Protein AF-A0A162FUI7-F1 (afdb_monomer)

Solvent-accessible surface area (backbone atoms only — not comparable to full-atom values): 8844 Å² total; per-residue (Å²): 114,44,64,43,72,46,69,67,49,49,51,52,50,43,68,51,42,67,85,52,90,43,84,88,49,84,69,47,72,43,38,44,53,53,29,64,60,34,98,73,63,42,94,71,84,85,83,84,60,101,55,94,54,42,67,59,50,52,50,55,53,52,48,45,40,60,72,29,43,50,55,48,47,60,67,46,72,42,70,68,42,45,44,54,54,36,71,48,92,38,79,48,47,48,52,67,59,24,48,57,50,34,42,41,44,36,32,75,74,66,30,62,69,54,22,50,55,52,49,54,53,56,51,58,78,51,61,95,59,90,48,78,68,54,54,53,57,49,52,52,48,53,38,44,51,53,48,54,58,68,72,52,134

Secondary structure (DSSP, 8-state):
-EEE--HHHHHHHHHH-TT-GGGSSPPPSEEE-GGGSSSS---------SSTTHHHHHHHHHHHIIIIIHHHHHHT-SHHHHHHHHHS--TTTTHHHHHHHHHHHHHHHH-HHHHHHHHHHHHHHTTT--SHHHHHHHHHHHHHHHHHHHT--

Sequence (153 aa):
MIGVVCDEIQRIYYEVEPDLPGRKYPTPTITTPIGYAAENPRFMKWIFTNDDTVEERAAEMTQAVVDIGIPYMRKHASLDAVRTTLSGINMIPHARVARERLAVTILVQDGRDAARAHIEAELAKIAGKDDPSTRVDRDFANKFLAYIDRIAP

Foldseek 3Di:
DAAAADPQLQVLLCQLVVPDPCPVPGDGLADDQLQCQDPNRDDDDQDDDPDPCNVVSVVVVVVSCVPRVVVSNVCCVDLVSSLVVLPDDGPPVPVLSSLLSNLSSCCVPVNLVRSLVSLVVVLVVCPPPDDPVNVVSVSSSVSSNVSSVVPDD

Organism: NCBI:txid1671680

Mean predicted aligned error: 4.93 Å

Nearest PDB structures (foldseek):
  5lyp-assembly1_A  TM=3.834E-01  e=3.721E+00  Saccharomyces cerevisiae
  6ait-assembly1_F  TM=4.166E-01  e=6.130E+00  Escherichia coli K-12
  7q4o-assembly1_A  TM=3.888E-01  e=5.548E+00  Homo sapiens
  5ln3-assembly1_O  TM=3.510E-01  e=7.485E+00  Homo sapiens
  4d18-assembly2_J  TM=3.708E-01  e=9.608E+00  Homo sapiens

pLDDT: mean 90.11, std 7.41, range [58.44, 98.0]

Radius of gyration: 18.43 Å; Cα contacts (8 Å, |Δi|>4): 143; chains: 1; bounding box: 46×31×55 Å

Structure (mmCIF, N/CA/C/O backbone):
data_AF-A0A162FUI7-F1
#
_entry.id   AF-A0A162FUI7-F1
#
loop_
_atom_site.group_PDB
_atom_site.i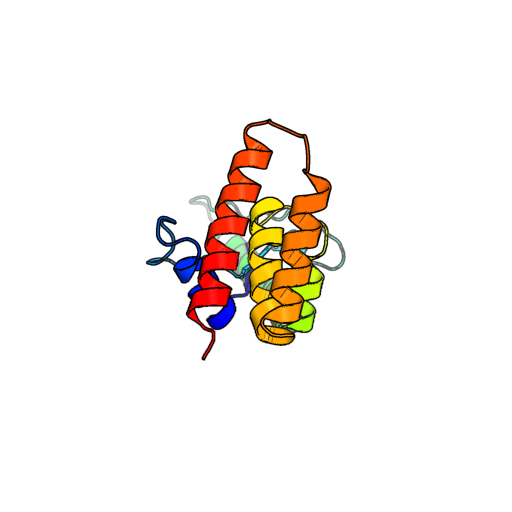d
_atom_site.type_symbol
_atom_site.label_atom_id
_atom_site.label_alt_id
_atom_site.label_comp_id
_atom_site.label_asym_id
_atom_site.label_entity_id
_atom_site.label_seq_id
_atom_site.pdbx_PDB_ins_code
_atom_site.Cartn_x
_atom_site.Cartn_y
_atom_site.Cartn_z
_atom_site.occupancy
_atom_site.B_iso_or_equiv
_atom_site.auth_seq_id
_atom_site.auth_comp_id
_atom_site.auth_asym_id
_atom_site.auth_atom_id
_atom_site.pdbx_PDB_model_num
ATOM 1 N N . MET A 1 1 ? -8.893 4.612 12.378 1.00 85.44 1 MET A N 1
ATOM 2 C CA . MET A 1 1 ? -8.267 4.008 11.178 1.00 85.44 1 MET A CA 1
ATOM 3 C C . MET A 1 1 ? -7.699 2.660 11.579 1.00 85.44 1 MET A C 1
ATOM 5 O O . MET A 1 1 ? -7.271 2.546 12.718 1.00 85.44 1 MET A O 1
ATOM 9 N N . ILE A 1 2 ? -7.687 1.676 10.684 1.00 89.38 2 ILE A N 1
ATOM 10 C CA . ILE A 1 2 ? -6.946 0.417 10.854 1.00 89.38 2 ILE A CA 1
ATOM 11 C C . ILE A 1 2 ? -5.906 0.352 9.748 1.00 89.38 2 ILE A C 1
ATOM 13 O O . ILE A 1 2 ? -6.225 0.665 8.603 1.00 89.38 2 ILE A O 1
ATOM 17 N N . GLY A 1 3 ? -4.686 -0.049 10.085 1.00 90.00 3 GLY A N 1
ATOM 18 C CA . GLY A 1 3 ? -3.599 -0.201 9.129 1.00 90.00 3 GLY A CA 1
ATOM 19 C C . GLY A 1 3 ? -2.961 -1.577 9.217 1.00 90.00 3 GLY A C 1
ATOM 20 O O . GLY A 1 3 ? -2.893 -2.155 10.298 1.00 90.00 3 GLY A O 1
ATOM 21 N N . VAL A 1 4 ? -2.473 -2.073 8.083 1.00 91.31 4 VAL A N 1
ATOM 22 C CA . VAL A 1 4 ? -1.606 -3.253 8.021 1.00 91.31 4 VAL A CA 1
ATOM 23 C C . VAL A 1 4 ? -0.236 -2.804 7.546 1.00 91.31 4 VAL A C 1
ATOM 25 O O . VAL A 1 4 ? -0.112 -2.127 6.522 1.00 91.31 4 VAL A O 1
ATOM 28 N N . VAL A 1 5 ? 0.781 -3.145 8.332 1.00 91.62 5 VAL A N 1
ATOM 29 C CA . VAL A 1 5 ? 2.187 -2.860 8.051 1.00 91.62 5 VAL A CA 1
ATOM 30 C C . VAL A 1 5 ? 2.805 -4.120 7.465 1.00 91.62 5 VAL A C 1
ATOM 32 O O . VAL A 1 5 ? 2.677 -5.198 8.039 1.00 91.62 5 VAL A O 1
ATOM 35 N N . CYS A 1 6 ? 3.460 -3.982 6.318 1.00 92.69 6 CYS A N 1
ATOM 36 C CA . CYS A 1 6 ? 4.368 -4.995 5.806 1.00 92.69 6 CYS A CA 1
ATOM 37 C C . CYS A 1 6 ? 5.776 -4.401 5.834 1.00 92.69 6 CYS A C 1
ATOM 39 O O . CYS A 1 6 ? 6.087 -3.519 5.029 1.00 92.69 6 CYS A O 1
ATOM 41 N N . ASP A 1 7 ? 6.584 -4.853 6.795 1.00 91.31 7 ASP A N 1
ATOM 42 C CA . ASP A 1 7 ? 7.876 -4.247 7.135 1.00 91.31 7 ASP A CA 1
ATOM 43 C C . ASP A 1 7 ? 8.833 -4.204 5.943 1.00 91.31 7 ASP A C 1
ATOM 45 O O . ASP A 1 7 ? 9.518 -3.206 5.725 1.00 91.31 7 ASP A O 1
ATOM 49 N N . GLU A 1 8 ? 8.845 -5.255 5.123 1.00 92.50 8 GLU A N 1
ATOM 50 C CA . GLU A 1 8 ? 9.708 -5.330 3.948 1.00 92.50 8 GLU A CA 1
ATOM 51 C C . GLU A 1 8 ? 9.309 -4.317 2.868 1.00 92.50 8 GLU A C 1
ATOM 53 O O . GLU A 1 8 ? 10.157 -3.551 2.404 1.00 92.50 8 GLU A O 1
ATOM 58 N N . ILE A 1 9 ? 8.015 -4.243 2.531 1.00 93.81 9 ILE A N 1
ATOM 59 C CA . ILE A 1 9 ? 7.493 -3.237 1.593 1.00 93.81 9 ILE A CA 1
ATOM 60 C C . ILE A 1 9 ? 7.796 -1.835 2.117 1.00 93.81 9 ILE A C 1
ATOM 62 O O . ILE A 1 9 ? 8.226 -0.961 1.368 1.00 93.81 9 ILE A O 1
ATOM 66 N N . GLN A 1 10 ? 7.588 -1.608 3.411 1.00 91.38 10 GLN A N 1
ATOM 67 C CA . GLN A 1 10 ? 7.826 -0.311 4.023 1.00 91.38 10 GLN A CA 1
ATOM 68 C C . GLN A 1 10 ? 9.302 0.090 3.987 1.00 91.38 10 GLN A C 1
ATOM 70 O O . GLN A 1 10 ? 9.613 1.231 3.637 1.00 91.38 10 GLN A O 1
ATOM 75 N N . ARG A 1 11 ? 10.205 -0.831 4.331 1.00 92.31 11 ARG A N 1
ATOM 76 C CA . ARG A 1 11 ? 11.649 -0.606 4.282 1.00 92.31 11 ARG A CA 1
ATOM 77 C C . ARG A 1 11 ? 12.075 -0.202 2.874 1.00 92.31 11 ARG A C 1
ATOM 79 O O . ARG A 1 11 ? 12.686 0.850 2.714 1.00 92.31 11 ARG A O 1
ATOM 86 N N . ILE A 1 12 ? 11.702 -0.991 1.865 1.00 95.19 12 ILE A N 1
ATOM 87 C CA . ILE A 1 12 ? 12.063 -0.724 0.466 1.00 95.19 12 ILE A CA 1
ATOM 88 C C . ILE A 1 12 ? 11.464 0.605 -0.001 1.00 95.19 12 ILE A C 1
ATOM 90 O O . ILE A 1 12 ? 12.167 1.423 -0.585 1.00 95.19 12 ILE A O 1
ATOM 94 N N . TYR A 1 13 ? 10.194 0.869 0.309 1.00 94.44 13 TYR A N 1
ATOM 95 C CA . TYR A 1 13 ? 9.539 2.124 -0.055 1.00 94.44 13 TYR A CA 1
ATOM 96 C C . TYR A 1 13 ? 10.285 3.349 0.498 1.00 94.44 13 TYR A C 1
ATOM 98 O O . TYR A 1 13 ? 10.498 4.315 -0.228 1.00 94.44 13 TYR A O 1
ATOM 106 N N . TYR A 1 14 ? 10.767 3.301 1.744 1.00 92.88 14 TYR A N 1
ATOM 107 C CA . TYR A 1 14 ? 11.584 4.383 2.302 1.00 92.88 14 TYR A CA 1
ATOM 108 C C . TYR A 1 14 ? 13.035 4.399 1.816 1.00 92.88 14 TYR A C 1
ATOM 110 O O . TYR A 1 14 ? 13.697 5.426 1.960 1.00 92.88 14 TYR A O 1
ATOM 118 N N . GLU A 1 15 ? 13.570 3.300 1.288 1.00 93.94 15 GLU A N 1
ATOM 119 C CA . GLU A 1 15 ? 14.860 3.305 0.588 1.00 93.94 15 GLU A CA 1
ATOM 120 C C . GLU A 1 15 ? 14.748 3.985 -0.782 1.00 93.94 15 GLU A C 1
ATOM 122 O O . GLU A 1 15 ? 15.681 4.676 -1.185 1.00 93.94 15 GLU A O 1
ATOM 127 N N . VAL A 1 16 ? 13.607 3.826 -1.457 1.00 95.38 16 VAL A N 1
ATOM 128 C CA . VAL A 1 16 ? 13.281 4.481 -2.733 1.00 95.38 16 VAL A CA 1
ATOM 129 C C . VAL A 1 16 ? 12.953 5.963 -2.526 1.00 95.38 16 VAL A C 1
ATOM 131 O O . VAL A 1 16 ? 13.413 6.804 -3.291 1.00 95.38 16 VAL A O 1
ATOM 134 N N . GLU A 1 17 ? 12.212 6.292 -1.465 1.00 92.62 17 GLU A N 1
ATOM 135 C CA . GLU A 1 17 ? 11.805 7.657 -1.111 1.00 92.62 17 GLU A CA 1
ATOM 136 C C . GLU A 1 17 ? 12.425 8.103 0.231 1.00 92.62 17 GLU A C 1
ATOM 138 O O . GLU A 1 17 ? 11.743 8.159 1.266 1.00 92.62 17 GLU A O 1
ATOM 143 N N . PRO A 1 18 ? 13.738 8.409 0.254 1.00 89.50 18 PRO A N 1
ATOM 144 C CA . PRO A 1 18 ? 14.468 8.701 1.487 1.00 89.50 18 PRO A CA 1
ATOM 145 C C . PRO A 1 18 ? 14.025 9.988 2.188 1.00 89.50 18 PRO A C 1
ATOM 147 O O . PRO A 1 18 ? 14.187 10.091 3.406 1.00 89.50 18 PRO A O 1
ATOM 150 N N . ASP A 1 19 ? 13.447 10.932 1.445 1.00 88.69 19 ASP A N 1
ATOM 151 C CA . ASP A 1 19 ? 13.056 12.256 1.941 1.00 88.69 19 ASP A CA 1
ATOM 152 C C . ASP A 1 19 ? 11.682 12.264 2.636 1.00 88.69 19 ASP A C 1
ATOM 154 O O . ASP A 1 19 ? 11.268 13.280 3.201 1.00 88.69 19 ASP A O 1
ATOM 158 N N . LEU A 1 20 ? 10.949 11.143 2.627 1.00 84.69 20 LEU A N 1
ATOM 159 C CA . LEU A 1 20 ? 9.642 11.074 3.278 1.00 84.69 20 LEU A CA 1
ATOM 160 C C . LEU A 1 20 ? 9.772 11.136 4.814 1.00 84.69 20 LEU A C 1
ATOM 162 O O . LEU A 1 20 ? 10.517 10.354 5.413 1.00 84.69 20 LEU A O 1
ATOM 166 N N . PRO A 1 21 ? 8.961 11.967 5.505 1.00 73.25 21 PRO A N 1
ATOM 167 C CA . PRO A 1 21 ? 9.064 12.187 6.955 1.00 73.25 21 PRO A CA 1
ATOM 168 C C . PRO A 1 21 ? 8.665 10.975 7.825 1.00 73.25 21 PRO A C 1
ATOM 170 O O . PRO A 1 21 ? 8.700 11.045 9.053 1.00 73.25 21 PRO A O 1
ATOM 173 N N . GLY A 1 22 ? 8.293 9.846 7.216 1.00 68.19 22 GLY A N 1
ATOM 174 C CA . GLY A 1 22 ? 7.737 8.672 7.889 1.00 68.19 22 GLY A CA 1
ATOM 175 C C . GLY A 1 22 ? 8.740 7.583 8.295 1.00 68.19 22 GLY A C 1
ATOM 176 O O . GLY A 1 22 ? 8.320 6.551 8.810 1.00 68.19 22 GLY A O 1
ATOM 177 N N . ARG A 1 23 ? 10.057 7.773 8.124 1.00 68.50 23 ARG A N 1
ATOM 178 C CA . ARG A 1 23 ? 11.054 6.768 8.564 1.00 68.50 23 ARG A CA 1
ATOM 179 C C . ARG A 1 23 ? 11.055 6.521 10.078 1.00 68.50 23 ARG A C 1
ATOM 181 O O . ARG A 1 23 ? 11.397 5.431 10.516 1.00 68.50 23 ARG A O 1
ATOM 188 N N . LYS A 1 24 ? 10.673 7.525 10.877 1.00 69.88 24 LYS A N 1
ATOM 189 C CA . LYS A 1 24 ? 10.579 7.412 12.347 1.00 69.88 24 LYS A CA 1
ATOM 190 C C . LYS A 1 24 ? 9.226 6.883 12.831 1.00 69.88 24 LYS A C 1
ATOM 192 O O . LYS A 1 24 ? 9.137 6.412 13.958 1.00 69.88 24 LYS A O 1
ATOM 197 N N . TYR A 1 25 ? 8.193 6.969 11.993 1.00 71.56 25 TYR A N 1
ATOM 198 C CA . TYR A 1 25 ? 6.826 6.576 12.326 1.00 71.56 25 TYR A CA 1
ATOM 199 C C . TYR A 1 25 ? 6.258 5.746 11.177 1.00 71.56 25 TYR A C 1
ATOM 201 O O . TYR A 1 25 ? 5.864 6.325 10.157 1.00 71.56 25 TYR A O 1
ATOM 209 N N . PRO A 1 26 ? 6.233 4.408 11.300 1.00 69.56 26 PRO A N 1
ATOM 210 C CA . PRO A 1 26 ? 5.821 3.556 10.203 1.00 69.56 26 PRO A CA 1
ATOM 211 C C . PRO A 1 26 ? 4.406 3.919 9.744 1.00 69.56 26 PRO A C 1
ATOM 213 O O . PRO A 1 26 ? 3.435 3.842 10.494 1.00 69.56 26 PRO A O 1
ATOM 216 N N . THR A 1 27 ? 4.289 4.326 8.481 1.00 80.50 27 THR A N 1
ATOM 217 C CA . THR A 1 27 ? 2.998 4.503 7.819 1.00 80.50 27 THR A CA 1
ATOM 218 C C . THR A 1 27 ? 2.507 3.135 7.337 1.00 80.50 27 THR A C 1
ATOM 220 O O . THR A 1 27 ? 3.237 2.472 6.600 1.00 80.50 27 THR A O 1
ATOM 223 N N . PRO A 1 28 ? 1.299 2.681 7.715 1.00 88.75 28 PRO A N 1
ATOM 224 C CA . PRO A 1 28 ? 0.808 1.366 7.303 1.00 88.75 28 PRO A CA 1
ATOM 225 C C . PRO A 1 28 ? 0.794 1.220 5.785 1.00 88.75 28 PRO A C 1
ATOM 227 O O . PRO A 1 28 ? 0.384 2.165 5.110 1.00 88.75 28 PRO A O 1
ATOM 230 N N . THR A 1 29 ? 1.213 0.065 5.261 1.00 90.81 29 THR A N 1
ATOM 231 C CA . THR A 1 29 ? 1.258 -0.261 3.823 1.00 90.81 29 THR A CA 1
ATOM 232 C C . THR A 1 29 ? -0.113 -0.103 3.174 1.00 90.81 29 THR A C 1
ATOM 234 O O . THR A 1 29 ? -0.234 0.545 2.133 1.00 90.81 29 THR A O 1
ATOM 237 N N . ILE A 1 30 ? -1.152 -0.593 3.849 1.00 91.44 30 ILE A N 1
ATOM 238 C CA . ILE A 1 30 ? -2.559 -0.318 3.542 1.00 91.44 30 ILE A CA 1
ATOM 239 C C . ILE A 1 30 ? -3.252 0.199 4.800 1.00 91.44 30 ILE A C 1
ATOM 241 O O . ILE A 1 30 ? -2.879 -0.153 5.921 1.00 91.44 30 ILE A O 1
ATOM 245 N N . THR A 1 31 ? -4.267 1.039 4.634 1.00 90.00 31 THR A N 1
ATOM 246 C CA . THR A 1 31 ? -5.032 1.586 5.756 1.00 90.00 31 THR A CA 1
ATOM 247 C C . THR A 1 31 ? -6.464 1.853 5.329 1.00 90.00 31 THR A C 1
ATOM 249 O O . THR A 1 31 ? -6.724 2.089 4.163 1.00 90.00 31 THR A 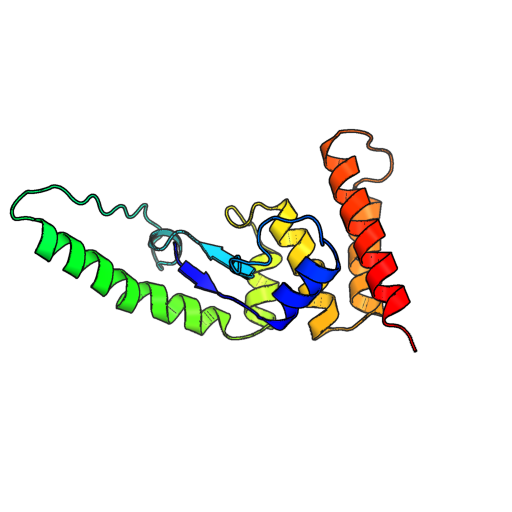O 1
ATOM 252 N N . THR A 1 32 ? -7.418 1.801 6.244 1.00 88.88 32 THR A N 1
ATOM 253 C CA . THR A 1 32 ? -8.810 2.131 5.930 1.00 88.88 32 THR A CA 1
ATOM 254 C C . THR A 1 32 ? -9.530 2.657 7.171 1.00 88.88 32 THR A C 1
ATOM 256 O O . THR A 1 32 ? -9.163 2.306 8.304 1.00 88.88 32 THR A O 1
ATOM 259 N N . PRO A 1 33 ? -10.540 3.532 7.030 1.00 90.12 33 PRO A N 1
ATOM 260 C CA . PRO A 1 33 ? -11.439 3.826 8.134 1.00 90.12 33 PRO A CA 1
ATOM 261 C C . PRO A 1 33 ? -12.150 2.545 8.580 1.00 90.12 33 PRO A C 1
ATOM 263 O O . PRO A 1 33 ? -12.671 1.796 7.764 1.00 90.12 33 PRO A O 1
ATOM 266 N N . ILE A 1 34 ? -12.213 2.306 9.890 1.00 90.00 34 ILE A N 1
ATOM 267 C CA . ILE A 1 34 ? -12.758 1.056 10.441 1.00 90.00 34 ILE A CA 1
ATOM 268 C C . ILE A 1 34 ? -14.194 0.775 10.015 1.00 90.00 34 ILE A C 1
ATOM 270 O O . ILE A 1 34 ? -14.514 -0.347 9.651 1.00 90.00 34 ILE A O 1
ATOM 274 N N . GLY A 1 35 ? -15.034 1.803 9.943 1.00 88.50 35 GLY A N 1
ATOM 275 C CA . GLY A 1 35 ? -16.400 1.634 9.465 1.00 88.50 35 GLY A CA 1
ATOM 276 C C . GLY A 1 35 ? -16.511 1.233 7.986 1.00 88.50 35 GLY A C 1
ATOM 277 O O . GLY A 1 35 ? -17.514 0.643 7.604 1.00 88.50 35 GLY A O 1
ATOM 278 N N . TYR A 1 36 ? -15.480 1.482 7.170 1.00 87.88 36 TYR A N 1
ATOM 279 C CA . TYR A 1 36 ? -15.406 1.052 5.766 1.00 87.88 36 TYR A CA 1
ATOM 280 C C . TYR A 1 36 ? -14.799 -0.350 5.601 1.00 87.88 36 TYR A C 1
ATOM 282 O O . TYR A 1 36 ? -14.839 -0.905 4.508 1.00 87.88 36 TYR A O 1
ATOM 290 N N . ALA A 1 37 ? -14.242 -0.927 6.670 1.00 88.81 37 ALA A N 1
ATOM 291 C CA . ALA A 1 37 ? -13.774 -2.311 6.695 1.00 88.81 37 ALA A CA 1
ATOM 292 C C . ALA A 1 37 ? -14.886 -3.321 7.037 1.00 88.81 37 ALA A C 1
ATOM 294 O O . ALA A 1 37 ? -14.666 -4.524 6.910 1.00 88.81 37 ALA A O 1
ATOM 295 N N . ALA A 1 38 ? -16.052 -2.848 7.487 1.00 86.06 38 ALA A N 1
ATOM 296 C CA . ALA A 1 38 ? -17.206 -3.684 7.805 1.00 86.06 38 ALA A CA 1
ATOM 297 C C . ALA A 1 38 ? -17.899 -4.219 6.538 1.00 86.06 38 ALA A C 1
ATOM 299 O O . ALA A 1 38 ? -17.821 -3.603 5.477 1.00 86.06 38 ALA A O 1
ATOM 300 N N . GLU A 1 39 ? -18.642 -5.325 6.667 1.00 82.19 39 GLU A N 1
ATOM 301 C CA . GLU A 1 39 ? -19.436 -5.901 5.565 1.00 82.19 39 GLU A CA 1
ATOM 302 C C . GLU A 1 39 ? -20.490 -4.933 5.015 1.00 82.19 39 GLU A C 1
ATOM 304 O O . GLU A 1 39 ? -20.746 -4.916 3.813 1.00 82.19 39 GLU A O 1
ATOM 309 N N . ASN A 1 40 ? -21.070 -4.105 5.889 1.00 83.31 40 ASN A N 1
ATOM 310 C CA . ASN A 1 40 ? -21.942 -2.996 5.521 1.00 83.31 40 ASN A CA 1
ATOM 311 C C . ASN A 1 40 ? -21.238 -1.668 5.859 1.00 83.31 40 ASN A C 1
ATOM 313 O O . ASN A 1 40 ? -21.294 -1.230 7.018 1.00 83.31 40 ASN A O 1
ATOM 317 N N . PRO A 1 41 ? -20.528 -1.056 4.891 1.00 82.38 41 PRO A N 1
ATOM 318 C CA . PRO A 1 41 ? -19.721 0.129 5.129 1.00 82.38 41 PRO A CA 1
ATOM 319 C C . PRO A 1 41 ? -20.550 1.290 5.674 1.00 82.38 41 PRO A C 1
ATOM 321 O O . PRO A 1 41 ? -21.528 1.723 5.066 1.00 82.38 41 PRO A O 1
ATOM 324 N N . ARG A 1 42 ? -20.125 1.848 6.806 1.00 81.75 42 ARG A N 1
ATOM 325 C CA . ARG A 1 42 ? -20.737 3.048 7.388 1.00 81.75 42 ARG A CA 1
ATOM 326 C C . ARG A 1 42 ? -19.686 3.959 7.985 1.00 81.75 42 ARG A C 1
ATOM 328 O O . ARG A 1 42 ? -18.645 3.508 8.453 1.00 81.75 42 ARG A O 1
ATOM 335 N N . PHE A 1 43 ? -19.957 5.257 8.018 1.00 81.19 43 PHE A N 1
ATOM 336 C CA . PHE A 1 43 ? -19.083 6.172 8.738 1.00 81.19 43 PHE A CA 1
ATOM 337 C C . PHE A 1 43 ? -19.232 5.942 10.248 1.00 81.19 43 PHE A C 1
ATOM 339 O O . PHE A 1 43 ? -20.312 6.124 10.804 1.00 81.19 43 PHE A O 1
ATOM 346 N N . MET A 1 44 ? -18.147 5.524 10.903 1.00 85.12 44 MET A N 1
ATOM 347 C CA . MET A 1 44 ? -18.084 5.351 12.355 1.00 85.12 44 MET A CA 1
ATOM 348 C C . MET A 1 44 ? -17.202 6.442 12.950 1.00 85.12 44 MET A C 1
ATOM 350 O O . MET A 1 44 ? -16.055 6.615 12.528 1.00 85.12 44 MET A O 1
ATOM 354 N N . LYS A 1 45 ? -17.739 7.171 13.930 1.00 85.62 45 LYS A N 1
ATOM 355 C CA . LYS A 1 45 ? -17.032 8.227 14.652 1.00 85.62 45 LYS A CA 1
ATOM 356 C C . LYS A 1 45 ? -17.287 8.061 16.143 1.00 85.62 45 LYS A C 1
ATOM 358 O O . LYS A 1 45 ? -18.437 8.038 16.564 1.00 85.62 45 LYS A O 1
ATOM 363 N N . TRP A 1 46 ? -16.209 8.015 16.912 1.00 89.00 46 TRP A N 1
ATOM 364 C CA . TRP A 1 46 ? -16.254 8.102 18.366 1.00 89.00 46 TRP A CA 1
ATOM 365 C C . TRP A 1 46 ? -15.801 9.500 18.760 1.00 89.00 46 TRP A C 1
ATOM 367 O O . TRP A 1 46 ? -14.729 9.949 18.349 1.00 89.00 46 TRP A O 1
ATOM 377 N N . ILE A 1 47 ? -16.659 10.215 19.479 1.00 88.50 47 ILE A N 1
ATOM 378 C CA . ILE A 1 47 ? -16.364 11.533 20.033 1.00 88.50 47 ILE A CA 1
ATOM 379 C C . ILE A 1 47 ? -16.344 11.346 21.540 1.00 88.50 47 ILE A C 1
ATOM 381 O O . ILE A 1 47 ? -17.323 10.861 22.097 1.00 88.50 47 ILE A O 1
ATOM 385 N N . PHE A 1 48 ? -15.228 11.705 22.164 1.00 88.50 48 PHE A N 1
ATOM 386 C CA . PHE A 1 48 ? -15.087 11.675 23.612 1.00 88.50 48 PHE A CA 1
ATOM 387 C C . PHE A 1 48 ? -15.378 13.073 24.163 1.00 88.50 48 PHE A C 1
ATOM 389 O O . PHE A 1 48 ? -14.785 14.058 23.716 1.00 88.50 48 PHE A O 1
ATOM 396 N N . THR A 1 49 ? -16.315 13.145 25.100 1.00 86.50 49 THR A N 1
ATOM 397 C CA . THR A 1 49 ? -16.724 14.333 25.860 1.00 86.50 49 THR A CA 1
ATOM 398 C C . THR A 1 49 ? -16.486 14.065 27.348 1.00 86.50 49 THR A C 1
ATOM 400 O O . THR A 1 49 ? -16.350 12.917 27.738 1.00 86.50 49 THR A O 1
ATOM 403 N N . ASN A 1 50 ? -16.392 15.094 28.196 1.00 83.12 50 ASN A N 1
ATOM 404 C CA . ASN A 1 50 ? -16.168 14.913 29.645 1.00 83.12 50 ASN A CA 1
ATOM 405 C C . ASN A 1 50 ? -17.476 14.620 30.411 1.00 83.12 50 ASN A C 1
ATOM 407 O O . ASN A 1 50 ? -17.683 15.153 31.499 1.00 83.12 50 ASN A O 1
ATOM 411 N N . ASP A 1 51 ? -18.385 13.856 29.811 1.00 86.06 51 ASP A N 1
ATOM 412 C CA . ASP A 1 51 ? -19.643 13.428 30.425 1.00 86.06 51 ASP A CA 1
ATOM 413 C C . ASP A 1 51 ? -19.593 11.934 30.779 1.00 86.06 51 ASP A C 1
ATOM 415 O O . ASP A 1 51 ? -18.605 11.250 30.513 1.00 86.06 51 ASP A O 1
ATOM 419 N N . ASP A 1 52 ? -20.674 11.422 31.363 1.00 74.44 52 ASP A N 1
ATOM 420 C CA . ASP A 1 52 ? -20.768 10.032 31.823 1.00 74.44 52 ASP A CA 1
ATOM 421 C C . ASP A 1 52 ? -20.860 8.998 30.672 1.00 74.44 52 ASP A C 1
ATOM 423 O O . ASP A 1 52 ? -21.128 7.825 30.917 1.00 74.44 52 ASP A O 1
ATOM 427 N N . THR A 1 53 ? -20.673 9.397 29.402 1.00 84.38 53 THR A N 1
ATOM 428 C CA . THR A 1 53 ? -20.749 8.487 28.238 1.00 84.38 53 THR A CA 1
ATOM 429 C C . THR A 1 53 ? -19.388 7.958 27.777 1.00 84.38 53 THR A C 1
ATOM 431 O O . THR A 1 53 ? -19.321 7.141 26.852 1.00 84.38 53 THR A O 1
ATOM 434 N N . VAL A 1 54 ? -18.285 8.392 28.397 1.00 88.88 54 VAL A N 1
ATOM 435 C CA . VAL A 1 54 ? -16.915 8.031 27.987 1.00 88.88 54 VAL A CA 1
ATOM 436 C C . VAL A 1 54 ? -16.700 6.520 27.972 1.00 88.88 54 VAL A C 1
ATOM 438 O O . VAL A 1 54 ? -16.169 5.986 26.994 1.00 88.88 54 VAL A O 1
ATOM 441 N N . GLU A 1 55 ? -17.122 5.826 29.024 1.00 89.94 55 GLU A N 1
ATOM 442 C CA . GLU A 1 55 ? -16.962 4.382 29.181 1.00 89.94 55 GLU A CA 1
ATOM 443 C C . GLU A 1 55 ? -17.737 3.615 28.105 1.00 89.94 55 GLU A C 1
ATOM 445 O O . GLU A 1 55 ? -17.200 2.689 27.492 1.00 89.94 55 GLU A O 1
ATOM 450 N N . GLU A 1 56 ? -18.969 4.038 27.810 1.00 90.38 56 GLU A N 1
ATOM 451 C CA . GLU A 1 56 ? -19.797 3.443 26.758 1.00 90.38 56 GLU A CA 1
ATOM 452 C C . GLU A 1 56 ? -19.155 3.634 25.378 1.00 90.38 56 GLU A C 1
ATOM 454 O O . GLU A 1 56 ? -19.032 2.682 24.603 1.00 90.38 56 GLU A O 1
ATOM 459 N N . ARG A 1 57 ? -18.650 4.839 25.080 1.00 91.75 57 ARG A N 1
ATOM 460 C CA . ARG A 1 57 ? -17.949 5.123 23.815 1.00 91.75 57 ARG A CA 1
ATOM 461 C C . ARG A 1 57 ? -16.651 4.340 23.675 1.00 91.75 57 ARG A C 1
ATOM 463 O O . ARG A 1 57 ? -16.334 3.871 22.578 1.00 91.75 57 ARG A O 1
ATOM 470 N N . ALA A 1 58 ? -15.908 4.173 24.765 1.00 91.94 58 ALA A N 1
ATOM 471 C CA . ALA A 1 58 ? -14.702 3.356 24.784 1.00 91.94 58 ALA A CA 1
ATOM 472 C C . ALA A 1 58 ? -15.023 1.871 24.541 1.00 91.94 58 ALA A C 1
ATOM 474 O O . ALA A 1 58 ? -14.321 1.210 23.767 1.00 91.94 58 ALA A O 1
ATOM 475 N N . ALA A 1 59 ? -16.101 1.360 25.142 1.00 93.56 59 ALA A N 1
ATOM 476 C CA . ALA A 1 59 ? -16.574 -0.002 24.926 1.00 93.56 59 ALA A CA 1
ATOM 477 C C . ALA A 1 59 ? -17.011 -0.228 23.467 1.00 93.56 59 ALA A C 1
ATOM 479 O O . ALA A 1 59 ? -16.534 -1.168 22.833 1.00 93.56 59 ALA A O 1
ATOM 480 N N . GLU A 1 60 ? -17.817 0.672 22.889 1.00 92.69 60 GLU A N 1
ATOM 481 C CA . GLU A 1 60 ? -18.222 0.621 21.474 1.00 92.69 60 GLU A CA 1
ATOM 482 C C . GLU A 1 60 ? -17.015 0.604 20.523 1.00 92.69 60 GLU A C 1
ATOM 484 O O . GLU A 1 60 ? -16.979 -0.158 19.553 1.00 92.69 60 GLU A O 1
ATOM 489 N N . MET A 1 61 ? -16.017 1.454 20.785 1.00 93.44 61 MET A N 1
ATOM 490 C CA . MET A 1 61 ? -14.801 1.523 19.975 1.00 93.44 61 MET A CA 1
ATOM 491 C C . MET A 1 61 ? -13.993 0.229 20.067 1.00 93.44 61 MET A C 1
ATOM 493 O O . MET A 1 61 ? -13.553 -0.297 19.044 1.00 93.44 61 MET A O 1
ATOM 497 N N . THR A 1 62 ? -13.816 -0.295 21.279 1.00 94.69 62 THR A N 1
ATOM 498 C CA . THR A 1 62 ? -13.082 -1.542 21.520 1.00 94.69 62 THR A CA 1
ATOM 499 C C . THR A 1 62 ? -13.766 -2.708 20.818 1.00 94.69 62 THR A C 1
ATOM 501 O O . THR A 1 62 ? -13.111 -3.473 20.111 1.00 94.69 62 THR A O 1
ATOM 504 N N . GLN A 1 63 ? -15.090 -2.795 20.932 1.00 94.88 63 GLN A N 1
ATOM 505 C CA . GLN A 1 63 ? -15.872 -3.835 20.281 1.00 94.88 63 GLN A CA 1
ATOM 506 C C . GLN A 1 63 ? -15.749 -3.756 18.753 1.00 94.88 63 GLN A C 1
ATOM 508 O O . GLN A 1 63 ? -15.502 -4.767 18.106 1.00 94.88 63 GLN A O 1
ATOM 513 N N . ALA A 1 64 ? -15.782 -2.555 18.164 1.00 94.44 64 ALA A N 1
ATOM 514 C CA . ALA A 1 64 ? -15.552 -2.393 16.728 1.00 94.44 64 ALA A CA 1
ATOM 515 C C . ALA A 1 64 ? -14.148 -2.850 16.294 1.00 94.44 64 ALA A C 1
ATOM 517 O O . ALA A 1 64 ? -13.988 -3.435 15.221 1.00 94.44 64 ALA A O 1
ATOM 518 N N . VAL A 1 65 ? -13.116 -2.612 17.111 1.00 94.50 65 VAL A N 1
ATOM 519 C CA . VAL A 1 65 ? -11.764 -3.127 16.840 1.00 94.50 65 VAL A CA 1
ATOM 520 C C . VAL A 1 65 ? -11.750 -4.655 16.840 1.00 94.50 65 VAL A C 1
ATOM 522 O O . VAL A 1 65 ? -11.140 -5.243 15.947 1.00 94.50 65 VAL A O 1
ATOM 525 N N . VAL A 1 66 ? -12.433 -5.295 17.789 1.00 96.12 66 VAL A N 1
ATOM 526 C CA . VAL A 1 66 ? -12.530 -6.760 17.864 1.00 96.12 66 VAL A CA 1
ATOM 527 C C . VAL A 1 66 ? -13.303 -7.328 16.672 1.00 96.12 66 VAL A C 1
ATOM 529 O O . VAL A 1 66 ? -12.805 -8.233 16.005 1.00 96.12 66 VAL A O 1
ATOM 532 N N . ASP A 1 67 ? -14.466 -6.758 16.365 1.00 94.81 67 ASP A N 1
ATOM 533 C CA . ASP A 1 67 ? -15.407 -7.310 15.385 1.00 94.81 67 ASP A CA 1
ATOM 534 C C . ASP A 1 67 ? -15.036 -6.993 13.938 1.00 94.81 67 ASP A C 1
ATOM 536 O O . ASP A 1 67 ? -15.367 -7.749 13.030 1.00 94.81 67 ASP A O 1
ATOM 540 N N . ILE A 1 68 ? -14.363 -5.866 13.701 1.00 95.12 68 ILE A N 1
ATOM 541 C CA . ILE A 1 68 ? -14.049 -5.385 12.349 1.00 95.12 68 ILE A CA 1
ATOM 542 C C . ILE A 1 68 ? -12.540 -5.281 12.161 1.00 95.12 68 ILE A C 1
ATOM 544 O O . ILE A 1 68 ? -11.993 -5.758 11.165 1.00 95.12 68 ILE A O 1
ATOM 548 N N . GLY A 1 69 ? -11.844 -4.673 13.124 1.00 93.75 69 GLY A N 1
ATOM 549 C CA . GLY A 1 69 ? -10.415 -4.402 13.008 1.00 93.75 69 GLY A CA 1
ATOM 550 C C . GLY A 1 69 ? -9.552 -5.647 12.911 1.00 93.75 69 GLY A C 1
ATOM 551 O O . GLY A 1 69 ? -8.765 -5.779 11.971 1.00 93.75 69 GLY A O 1
ATOM 552 N N . ILE A 1 70 ? -9.716 -6.580 13.843 1.00 94.44 70 ILE A N 1
ATOM 553 C CA . ILE A 1 70 ? -8.948 -7.825 13.857 1.00 94.44 70 ILE A CA 1
ATOM 554 C C . ILE A 1 70 ? -9.238 -8.678 12.609 1.00 94.44 70 ILE A C 1
ATOM 556 O O . ILE A 1 70 ? -8.272 -9.089 11.956 1.00 94.44 70 ILE A O 1
ATOM 560 N N . PRO A 1 71 ? -10.503 -8.916 12.203 1.00 94.50 71 PRO A N 1
ATOM 561 C CA . PRO A 1 71 ? -10.799 -9.612 10.951 1.00 94.50 71 PRO A CA 1
ATOM 562 C C . PRO A 1 71 ? -10.204 -8.931 9.719 1.00 94.50 71 PRO A C 1
ATOM 564 O O . PRO A 1 71 ? -9.628 -9.614 8.872 1.00 94.50 71 PRO A O 1
ATOM 567 N N . TYR A 1 72 ? -10.260 -7.597 9.637 1.00 93.12 72 TYR A N 1
ATOM 568 C CA . TYR A 1 72 ? -9.638 -6.854 8.543 1.00 93.12 72 TYR A CA 1
ATOM 569 C C . TYR A 1 72 ? -8.124 -7.083 8.481 1.00 93.12 72 TYR A C 1
ATOM 571 O O . TYR A 1 72 ? -7.594 -7.356 7.404 1.00 93.12 72 TYR A O 1
ATOM 579 N N . MET A 1 73 ? -7.426 -7.011 9.620 1.00 93.25 73 MET A N 1
ATOM 580 C CA . MET A 1 73 ? -5.983 -7.269 9.676 1.00 93.25 73 MET A CA 1
ATOM 581 C C . MET A 1 73 ? -5.655 -8.703 9.247 1.00 93.25 73 MET A C 1
ATOM 583 O O . MET A 1 73 ? -4.761 -8.906 8.431 1.00 93.25 73 MET A O 1
ATOM 587 N N . ARG A 1 74 ? -6.421 -9.695 9.722 1.00 94.00 74 ARG A N 1
ATOM 588 C CA . ARG A 1 74 ? -6.244 -11.109 9.346 1.00 94.00 74 ARG A CA 1
ATOM 589 C C . ARG A 1 74 ? -6.483 -11.355 7.857 1.00 94.00 74 ARG A C 1
ATOM 591 O O . ARG A 1 74 ? -5.709 -12.073 7.234 1.00 94.00 74 ARG A O 1
ATOM 598 N N . LYS A 1 75 ? -7.508 -10.727 7.273 1.00 92.75 75 LYS A N 1
ATOM 599 C CA . LYS A 1 75 ? -7.810 -10.809 5.834 1.00 92.75 75 LYS A CA 1
ATOM 600 C C . LYS A 1 75 ? -6.647 -10.326 4.962 1.00 92.75 75 LYS A C 1
ATOM 602 O O . LYS A 1 75 ? -6.493 -10.803 3.845 1.00 92.75 75 LYS A O 1
ATOM 607 N N . HIS A 1 76 ? -5.836 -9.401 5.470 1.00 93.94 76 HIS A N 1
ATOM 608 C CA . HIS A 1 76 ?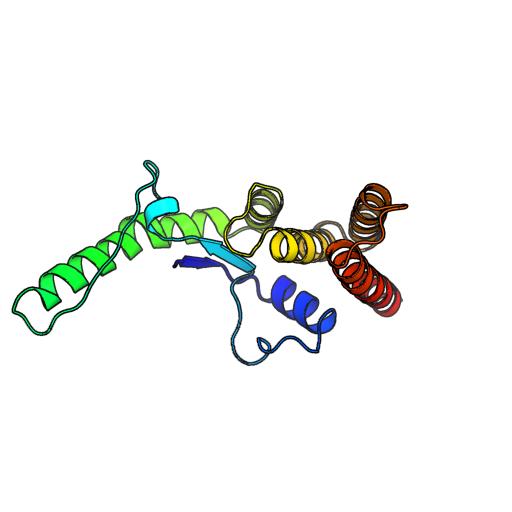 -4.706 -8.816 4.749 1.00 93.94 76 HIS A CA 1
ATOM 609 C C . HIS A 1 76 ? -3.345 -9.279 5.284 1.00 93.94 76 HIS A C 1
ATOM 611 O O . HIS A 1 76 ? -2.339 -8.609 5.072 1.00 93.94 76 HIS A O 1
ATOM 617 N N . ALA A 1 77 ? -3.298 -10.428 5.960 1.00 91.62 77 ALA A N 1
ATOM 618 C CA . ALA A 1 77 ? -2.066 -10.997 6.501 1.00 91.62 77 ALA A CA 1
ATOM 619 C C . ALA A 1 77 ? -1.184 -11.700 5.443 1.00 91.62 77 ALA A C 1
ATOM 621 O O . ALA A 1 77 ? -0.234 -12.389 5.805 1.00 91.62 77 ALA A O 1
ATOM 622 N N . SER A 1 78 ? -1.483 -11.551 4.147 1.00 93.19 78 SER A N 1
ATOM 623 C CA . SER A 1 78 ? -0.690 -12.095 3.040 1.00 93.19 78 SER A CA 1
ATOM 624 C C . SER A 1 78 ? -0.339 -11.015 2.019 1.00 93.19 78 SER A C 1
ATOM 626 O O . SER A 1 78 ? -1.094 -10.057 1.820 1.00 93.19 78 SER A O 1
ATOM 628 N N . LEU A 1 79 ? 0.797 -11.190 1.336 1.00 93.00 79 LEU A N 1
ATOM 629 C CA . LEU A 1 79 ? 1.228 -10.272 0.280 1.00 93.00 79 LEU A CA 1
ATOM 630 C C . LEU A 1 79 ? 0.219 -10.209 -0.878 1.00 93.00 79 LEU A C 1
ATOM 632 O O . LEU A 1 79 ? -0.050 -9.120 -1.372 1.00 93.00 79 LEU A O 1
ATOM 636 N N . ASP A 1 80 ? -0.428 -11.324 -1.233 1.00 94.81 80 ASP A N 1
ATOM 637 C CA . ASP A 1 80 ? -1.476 -11.349 -2.266 1.00 94.81 80 ASP A CA 1
ATOM 638 C C . ASP A 1 80 ? -2.685 -10.486 -1.898 1.00 94.81 80 ASP A C 1
ATOM 640 O O . ASP A 1 80 ? -3.220 -9.756 -2.738 1.00 94.81 80 ASP A O 1
ATOM 644 N N . ALA A 1 81 ? -3.109 -10.524 -0.632 1.00 93.38 81 ALA A N 1
ATOM 645 C CA . ALA A 1 81 ? -4.202 -9.687 -0.157 1.00 93.38 81 ALA A CA 1
ATOM 646 C C . ALA A 1 81 ? -3.799 -8.205 -0.142 1.00 93.38 81 ALA A C 1
ATOM 648 O O . ALA A 1 81 ? -4.582 -7.350 -0.555 1.00 93.38 81 ALA A O 1
ATOM 649 N N . VAL A 1 82 ? -2.563 -7.894 0.267 1.00 93.69 82 VAL A N 1
ATOM 650 C CA . VAL A 1 82 ? -2.011 -6.530 0.211 1.00 93.69 82 VAL A CA 1
ATOM 651 C C . VAL A 1 82 ? -1.948 -6.019 -1.231 1.00 93.69 82 VAL A C 1
ATOM 653 O O . VAL A 1 82 ? -2.438 -4.922 -1.500 1.00 93.69 82 VAL A O 1
ATOM 656 N N . ARG A 1 83 ? -1.422 -6.815 -2.170 1.00 95.00 83 ARG A N 1
ATOM 657 C CA . ARG A 1 83 ? -1.368 -6.491 -3.604 1.00 95.00 83 ARG A CA 1
ATOM 658 C C . ARG A 1 83 ? -2.756 -6.247 -4.175 1.00 95.00 83 ARG A C 1
ATOM 660 O O . ARG A 1 83 ? -2.967 -5.238 -4.845 1.00 95.00 83 ARG A O 1
ATOM 667 N N . THR A 1 84 ? -3.702 -7.137 -3.878 1.00 94.12 84 THR A N 1
ATOM 668 C CA . THR A 1 84 ? -5.096 -7.011 -4.323 1.00 94.12 84 THR A CA 1
ATOM 669 C C . THR A 1 84 ? -5.679 -5.676 -3.866 1.00 94.12 84 THR A C 1
ATOM 671 O O . THR A 1 84 ? -6.203 -4.921 -4.686 1.00 94.12 84 THR A O 1
ATOM 674 N N . THR A 1 85 ? -5.506 -5.321 -2.592 1.00 92.19 85 THR A N 1
ATOM 675 C CA . THR A 1 85 ? -5.990 -4.047 -2.047 1.00 92.19 85 THR A CA 1
ATOM 676 C C . THR A 1 85 ? -5.308 -2.841 -2.695 1.00 92.19 85 THR A C 1
ATOM 678 O O . THR A 1 85 ? -5.993 -1.923 -3.141 1.00 92.19 85 THR A O 1
ATOM 681 N N . LEU A 1 86 ? -3.980 -2.850 -2.836 1.00 93.50 86 LEU A N 1
ATOM 682 C CA . LEU A 1 86 ? -3.230 -1.754 -3.467 1.00 93.50 86 LEU A CA 1
ATOM 683 C C . LEU A 1 86 ? -3.564 -1.567 -4.957 1.00 93.50 86 LEU A C 1
ATOM 685 O O . LEU A 1 86 ? -3.508 -0.445 -5.454 1.00 93.50 86 LEU A O 1
ATOM 689 N N . SER A 1 87 ? -3.945 -2.638 -5.657 1.00 91.94 87 SER A N 1
ATOM 690 C CA . SER A 1 87 ? -4.369 -2.586 -7.065 1.00 91.94 87 SER A CA 1
ATOM 691 C C . SER A 1 87 ? -5.783 -2.028 -7.276 1.00 91.94 87 SER A C 1
ATOM 693 O O . SER A 1 87 ? -6.136 -1.647 -8.391 1.00 91.94 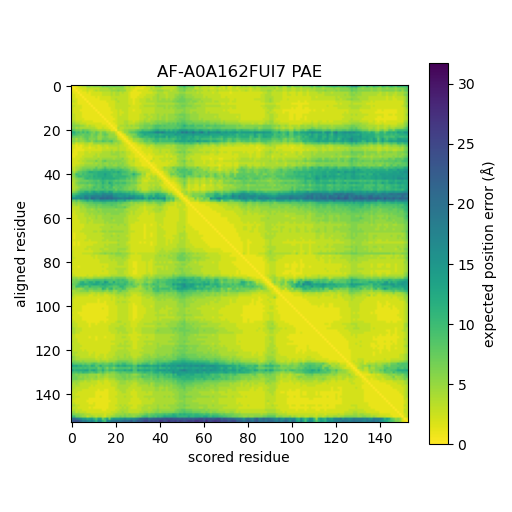87 SER A O 1
ATOM 695 N N . GLY A 1 88 ? -6.594 -1.982 -6.215 1.00 88.12 88 GLY A N 1
ATOM 696 C CA . GLY A 1 88 ? -7.967 -1.493 -6.253 1.00 88.12 88 GLY A CA 1
ATOM 697 C C . GLY A 1 88 ? -8.100 0.031 -6.153 1.00 88.12 88 GLY A C 1
ATOM 698 O O . GLY A 1 88 ? -7.141 0.800 -6.257 1.00 88.12 88 GLY A O 1
ATOM 699 N N . ILE A 1 89 ? -9.332 0.483 -5.906 1.00 79.56 89 ILE A N 1
ATOM 700 C CA . ILE A 1 89 ? -9.628 1.894 -5.633 1.00 79.56 89 ILE A CA 1
ATOM 701 C C . ILE A 1 89 ? -9.222 2.205 -4.191 1.00 79.56 89 ILE A C 1
ATOM 703 O O . ILE A 1 89 ? -9.841 1.725 -3.243 1.00 79.56 89 ILE A O 1
ATOM 707 N N . ASN A 1 90 ? -8.195 3.038 -4.031 1.00 78.31 90 ASN A N 1
ATOM 708 C CA . ASN A 1 90 ? -7.640 3.398 -2.731 1.00 78.31 90 ASN A CA 1
ATOM 709 C C . ASN A 1 90 ? -7.927 4.869 -2.402 1.00 78.31 90 ASN A C 1
ATOM 711 O O . ASN A 1 90 ? -7.421 5.777 -3.063 1.00 78.31 90 ASN A O 1
ATOM 715 N N . MET A 1 91 ? -8.730 5.103 -1.360 1.00 66.62 91 MET A N 1
ATOM 716 C CA . MET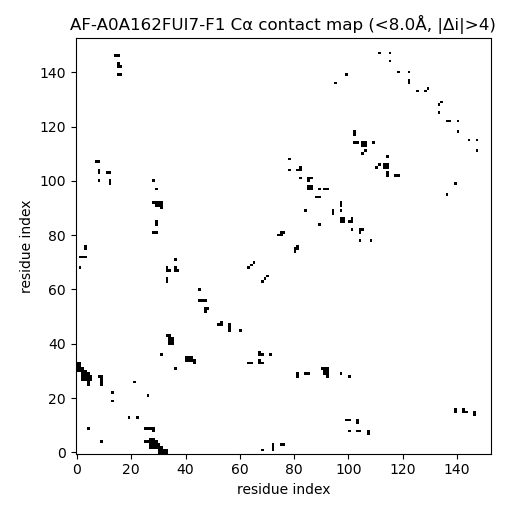 A 1 91 ? -8.886 6.437 -0.763 1.00 66.62 91 MET A CA 1
ATOM 717 C C . MET A 1 91 ? -7.758 6.744 0.222 1.00 66.62 91 MET A C 1
ATOM 719 O O . MET A 1 91 ? -7.272 7.872 0.282 1.00 66.62 91 MET A O 1
ATOM 723 N N . ILE A 1 92 ? -7.354 5.745 1.009 1.00 71.00 92 ILE A N 1
ATOM 724 C CA . ILE A 1 92 ? -6.266 5.840 1.978 1.00 71.00 92 ILE A CA 1
ATOM 725 C C . ILE A 1 92 ? -5.497 4.506 1.888 1.00 71.00 92 ILE A C 1
ATOM 727 O O . ILE A 1 92 ? -6.136 3.469 1.975 1.00 71.00 92 ILE A O 1
ATOM 731 N N . PRO A 1 93 ? -4.173 4.485 1.659 1.00 73.62 93 PRO A N 1
ATOM 732 C CA . PRO A 1 93 ? -3.372 5.637 1.257 1.00 73.62 93 PRO A CA 1
ATOM 733 C C . PRO A 1 93 ? -3.901 6.259 -0.049 1.00 73.62 93 PRO A C 1
ATOM 735 O O . PRO A 1 93 ? -4.615 5.611 -0.810 1.00 73.62 93 PRO A O 1
ATOM 738 N N . HIS A 1 94 ? -3.586 7.536 -0.286 1.00 83.69 94 HIS A N 1
ATOM 739 C CA . HIS A 1 94 ? -3.975 8.227 -1.519 1.00 83.69 94 HIS A CA 1
ATOM 740 C C . HIS A 1 94 ? -3.566 7.392 -2.743 1.00 83.69 94 HIS A C 1
ATOM 742 O O . HIS A 1 94 ? -2.479 6.814 -2.738 1.00 83.69 94 HIS A O 1
ATOM 748 N N . ALA A 1 95 ? -4.394 7.364 -3.793 1.00 85.50 95 ALA A N 1
ATOM 749 C CA . ALA A 1 95 ? -4.223 6.484 -4.955 1.00 85.50 95 ALA A CA 1
ATOM 750 C C . ALA A 1 95 ? -2.792 6.458 -5.526 1.00 85.50 95 ALA A C 1
ATOM 752 O O . ALA A 1 95 ? -2.308 5.403 -5.922 1.00 85.50 95 ALA A O 1
ATOM 753 N N . ARG A 1 96 ? -2.088 7.598 -5.517 1.00 88.56 96 ARG A N 1
ATOM 754 C CA . ARG A 1 96 ? -0.667 7.667 -5.898 1.00 88.56 96 ARG A CA 1
ATOM 755 C C . ARG A 1 96 ? 0.226 6.777 -5.022 1.00 88.56 96 ARG A C 1
ATOM 757 O O . ARG A 1 96 ? 0.887 5.890 -5.538 1.00 88.56 96 ARG A O 1
ATOM 764 N N . VAL A 1 97 ? 0.175 6.956 -3.704 1.00 90.06 97 VAL A N 1
ATOM 765 C CA . VAL A 1 97 ? 0.958 6.166 -2.737 1.00 90.06 97 VAL A CA 1
ATOM 766 C C . VAL A 1 97 ? 0.580 4.682 -2.800 1.00 90.06 97 VAL A C 1
ATOM 768 O O . VAL A 1 97 ? 1.431 3.818 -2.603 1.00 90.06 97 VAL A O 1
ATOM 771 N N . ALA A 1 98 ? -0.684 4.364 -3.105 1.00 92.44 98 ALA A N 1
ATOM 772 C CA . ALA A 1 98 ? -1.097 2.983 -3.345 1.00 92.44 98 ALA A CA 1
ATOM 773 C C . ALA A 1 98 ? -0.375 2.368 -4.560 1.00 92.44 98 ALA A C 1
ATOM 775 O O . ALA A 1 98 ? 0.141 1.259 -4.445 1.00 92.44 98 ALA A O 1
ATOM 776 N N . ARG A 1 99 ? -0.261 3.098 -5.682 1.00 93.12 99 ARG A N 1
ATOM 777 C CA . ARG A 1 99 ? 0.501 2.655 -6.869 1.00 93.12 99 ARG A CA 1
ATOM 778 C C . ARG A 1 99 ? 1.993 2.501 -6.582 1.00 93.12 99 ARG A C 1
ATOM 780 O O . ARG A 1 99 ? 2.589 1.500 -6.960 1.00 93.12 99 ARG A O 1
ATOM 787 N N . GLU A 1 100 ? 2.588 3.458 -5.879 1.00 94.88 100 GLU A N 1
ATOM 788 C CA . GLU A 1 100 ? 4.010 3.411 -5.519 1.00 94.88 100 GLU A CA 1
ATOM 789 C C . GLU A 1 100 ? 4.318 2.171 -4.655 1.00 94.88 100 GLU A C 1
ATOM 791 O O . GLU A 1 100 ? 5.249 1.410 -4.921 1.00 94.88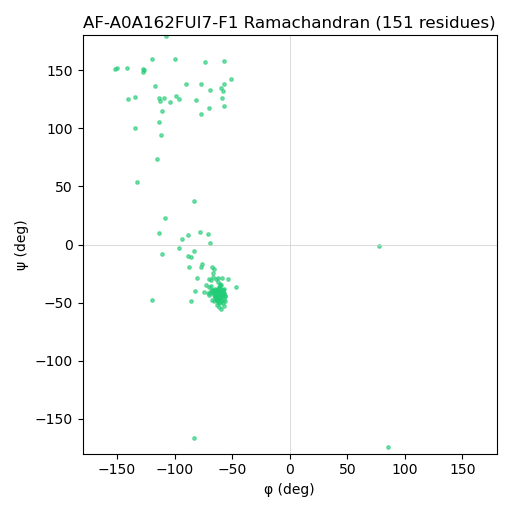 100 GLU A O 1
ATOM 796 N N . ARG A 1 101 ? 3.473 1.892 -3.654 1.00 95.19 101 ARG A N 1
ATOM 797 C CA . ARG A 1 101 ? 3.592 0.687 -2.817 1.00 95.19 101 ARG A CA 1
ATOM 798 C C . ARG A 1 101 ? 3.242 -0.596 -3.558 1.00 95.19 101 ARG A C 1
ATOM 800 O O . ARG A 1 101 ? 3.797 -1.640 -3.221 1.00 95.19 101 ARG A O 1
ATOM 807 N N . LEU A 1 102 ? 2.354 -0.546 -4.551 1.00 96.69 102 LEU A N 1
ATOM 808 C CA . LEU A 1 102 ? 2.062 -1.686 -5.420 1.00 96.69 102 LEU A CA 1
ATOM 809 C C . LEU A 1 102 ? 3.313 -2.101 -6.197 1.00 96.69 102 LEU A C 1
ATOM 811 O O . LEU A 1 102 ? 3.631 -3.286 -6.220 1.00 96.69 102 LEU A O 1
ATOM 815 N N . ALA A 1 103 ? 4.065 -1.145 -6.748 1.00 97.62 103 ALA A N 1
ATOM 816 C CA . ALA A 1 103 ? 5.322 -1.430 -7.437 1.00 97.62 103 ALA A CA 1
ATOM 817 C C . ALA A 1 103 ? 6.342 -2.118 -6.516 1.00 97.62 103 ALA A C 1
ATOM 819 O O . ALA A 1 103 ? 6.937 -3.130 -6.886 1.00 97.62 103 ALA A O 1
ATOM 820 N N . VAL A 1 104 ? 6.477 -1.633 -5.278 1.00 97.62 104 VAL A N 1
ATOM 821 C CA . VAL A 1 104 ? 7.318 -2.281 -4.258 1.00 97.62 104 VAL A CA 1
ATOM 822 C C . VAL A 1 104 ? 6.795 -3.678 -3.898 1.00 97.62 104 VAL A C 1
ATOM 824 O O . VAL A 1 104 ? 7.580 -4.606 -3.739 1.00 97.62 104 VAL A O 1
ATOM 827 N N . THR A 1 105 ? 5.477 -3.858 -3.802 1.00 97.50 105 THR A N 1
ATOM 828 C CA . THR A 1 105 ? 4.861 -5.166 -3.520 1.00 97.50 105 THR A CA 1
ATOM 829 C C . THR A 1 105 ? 5.175 -6.173 -4.628 1.00 97.50 105 THR A C 1
ATOM 831 O O . THR A 1 105 ? 5.560 -7.300 -4.336 1.00 97.50 105 THR A O 1
ATOM 834 N N . ILE A 1 106 ? 5.085 -5.753 -5.895 1.00 98.00 106 ILE A N 1
ATOM 835 C CA . ILE A 1 106 ? 5.452 -6.576 -7.056 1.00 98.00 106 ILE A CA 1
ATOM 836 C C . ILE A 1 106 ? 6.938 -6.939 -7.009 1.00 98.00 106 ILE A C 1
ATOM 838 O O . ILE A 1 106 ? 7.279 -8.084 -7.273 1.00 98.00 106 ILE A O 1
ATOM 842 N N . LEU A 1 107 ? 7.820 -6.016 -6.613 1.00 97.75 107 LEU A N 1
ATOM 843 C CA . LEU A 1 107 ? 9.244 -6.322 -6.443 1.00 97.75 107 LEU A CA 1
ATOM 844 C C . LEU A 1 107 ? 9.482 -7.421 -5.402 1.00 97.75 107 LEU A C 1
ATOM 846 O O . LEU A 1 107 ? 10.274 -8.325 -5.653 1.00 97.75 107 LEU A O 1
ATOM 850 N N . VAL A 1 108 ? 8.801 -7.346 -4.256 1.00 96.75 108 VAL A N 1
ATOM 851 C CA . VAL A 1 108 ? 8.932 -8.336 -3.175 1.00 96.75 108 VAL A CA 1
ATOM 852 C C . VAL A 1 108 ? 8.376 -9.704 -3.589 1.00 96.75 108 VAL A C 1
ATOM 854 O O . VAL A 1 108 ? 8.961 -10.724 -3.241 1.00 96.75 108 VAL A O 1
ATOM 857 N N . GLN A 1 109 ? 7.263 -9.743 -4.327 1.00 96.38 109 GLN A N 1
ATOM 858 C CA . GLN A 1 109 ? 6.598 -10.999 -4.699 1.00 96.38 109 GLN A CA 1
ATOM 859 C C . GLN A 1 109 ? 7.153 -11.649 -5.970 1.00 96.38 109 GLN A C 1
ATOM 861 O O . GLN A 1 109 ? 7.416 -12.849 -5.985 1.00 96.38 109 GLN A O 1
ATOM 866 N N . ASP A 1 110 ? 7.308 -10.860 -7.031 1.00 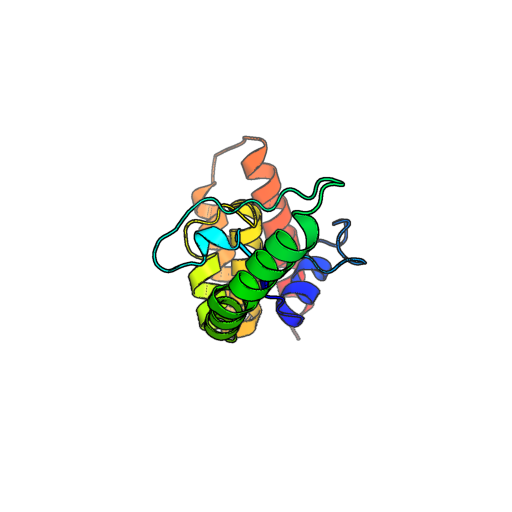97.25 110 ASP A N 1
ATOM 867 C CA . ASP A 1 110 ? 7.541 -11.343 -8.397 1.00 97.25 110 ASP A CA 1
ATOM 868 C C . ASP A 1 110 ? 8.965 -11.024 -8.888 1.00 97.25 110 ASP A C 1
ATOM 870 O O . ASP A 1 110 ? 9.391 -11.481 -9.950 1.00 97.25 110 ASP A O 1
ATOM 874 N N . GLY A 1 111 ? 9.723 -10.235 -8.123 1.00 96.38 111 GLY A N 1
ATOM 875 C CA . GLY A 1 111 ? 11.098 -9.876 -8.435 1.00 96.38 111 GLY A CA 1
ATOM 876 C C . GLY A 1 111 ? 11.250 -8.676 -9.375 1.00 96.38 111 GLY A C 1
ATOM 877 O O . GLY A 1 111 ? 10.311 -7.956 -9.722 1.00 96.38 111 GLY A O 1
ATOM 878 N N . ARG A 1 112 ? 12.508 -8.432 -9.754 1.00 96.06 112 ARG A N 1
ATOM 879 C CA . ARG A 1 112 ? 12.963 -7.195 -10.411 1.00 96.06 112 ARG A CA 1
ATOM 880 C C . ARG A 1 112 ? 12.331 -6.967 -11.777 1.00 96.06 112 ARG A C 1
ATOM 882 O O . ARG A 1 112 ? 11.834 -5.874 -12.028 1.00 96.06 112 ARG A O 1
ATOM 889 N N . ASP A 1 113 ? 12.328 -7.987 -12.628 1.00 96.94 113 ASP A N 1
ATOM 890 C CA . ASP A 1 113 ? 11.850 -7.857 -14.008 1.00 96.94 113 ASP A CA 1
ATOM 891 C C . ASP A 1 113 ? 10.353 -7.537 -14.045 1.00 96.94 113 ASP A C 1
ATOM 893 O O . ASP A 1 113 ? 9.918 -6.664 -14.795 1.00 96.94 113 ASP A O 1
ATOM 897 N N . ALA A 1 114 ? 9.570 -8.167 -13.164 1.00 97.75 114 ALA A N 1
ATOM 898 C CA . ALA A 1 114 ? 8.146 -7.887 -13.018 1.00 97.75 114 ALA A CA 1
ATOM 899 C C . ALA A 1 114 ? 7.887 -6.462 -12.502 1.00 97.75 114 ALA A C 1
ATOM 901 O O . ALA A 1 114 ? 7.030 -5.752 -13.033 1.00 97.75 114 ALA A O 1
ATOM 902 N N . ALA A 1 115 ? 8.648 -6.014 -11.499 1.00 97.69 115 ALA A N 1
ATOM 903 C CA . ALA A 1 115 ? 8.520 -4.667 -10.946 1.00 97.69 115 ALA A CA 1
ATOM 904 C C . ALA A 1 115 ? 8.914 -3.578 -11.954 1.00 97.69 115 ALA A C 1
ATOM 906 O O . ALA A 1 115 ? 8.232 -2.556 -12.065 1.00 97.69 115 ALA A O 1
ATOM 907 N N . ARG A 1 116 ? 9.982 -3.821 -12.723 1.00 97.88 116 ARG A N 1
ATOM 908 C CA . ARG A 1 116 ? 10.421 -2.961 -13.825 1.00 97.88 116 ARG A CA 1
ATOM 909 C C . ARG A 1 116 ? 9.343 -2.861 -14.898 1.00 97.88 116 ARG A C 1
ATOM 911 O O . ARG A 1 116 ? 8.903 -1.754 -15.201 1.00 97.88 116 ARG A O 1
ATOM 918 N N . ALA A 1 117 ? 8.861 -3.999 -15.399 1.00 97.88 117 ALA A N 1
ATO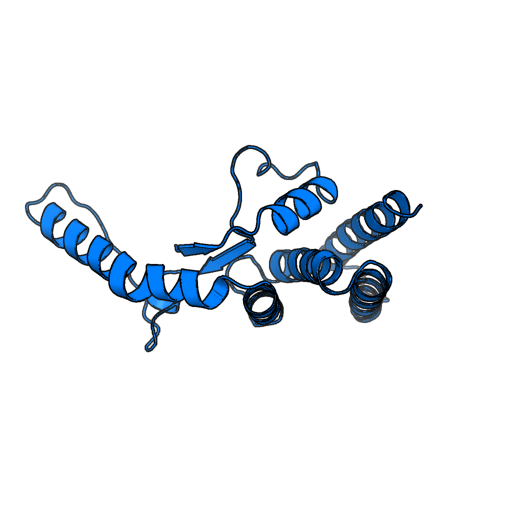M 919 C CA . ALA A 1 117 ? 7.816 -4.035 -16.420 1.00 97.88 117 ALA A CA 1
ATOM 920 C C . ALA A 1 117 ? 6.539 -3.307 -15.964 1.00 97.88 117 ALA A C 1
ATOM 922 O O . ALA A 1 117 ? 5.915 -2.592 -16.748 1.00 97.88 117 ALA A O 1
ATOM 923 N N . HIS A 1 118 ? 6.168 -3.439 -14.686 1.00 97.19 118 HIS A N 1
ATOM 924 C CA . HIS A 1 118 ? 5.031 -2.722 -14.114 1.00 97.19 118 HIS A CA 1
ATOM 925 C C . HIS A 1 118 ? 5.214 -1.197 -14.161 1.00 97.19 118 HIS A C 1
ATOM 927 O O . HIS A 1 118 ? 4.331 -0.491 -14.648 1.00 97.19 118 HIS A O 1
ATOM 933 N N . ILE A 1 119 ? 6.351 -0.677 -13.687 1.00 96.75 119 ILE A N 1
ATOM 934 C CA . ILE A 1 119 ? 6.594 0.772 -13.645 1.00 96.75 119 ILE A CA 1
ATOM 935 C C . ILE A 1 119 ? 6.779 1.371 -15.038 1.00 96.75 119 ILE A C 1
ATOM 937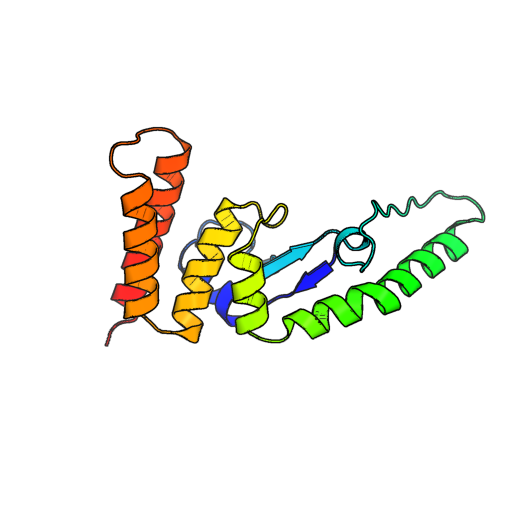 O O . ILE A 1 119 ? 6.271 2.459 -15.304 1.00 96.75 119 ILE A O 1
ATOM 941 N N . GLU A 1 120 ? 7.427 0.655 -15.953 1.00 96.31 120 GLU A N 1
ATOM 942 C CA . GLU A 1 120 ? 7.537 1.076 -17.351 1.00 96.31 120 GLU A CA 1
ATOM 943 C C . GLU A 1 120 ? 6.152 1.153 -18.022 1.00 96.31 120 GLU A C 1
ATOM 945 O O . GLU A 1 120 ? 5.865 2.110 -18.746 1.00 96.31 120 GLU A O 1
ATOM 950 N N . ALA A 1 121 ? 5.245 0.219 -17.711 1.00 95.94 121 ALA A N 1
ATOM 951 C CA . ALA A 1 121 ? 3.861 0.275 -18.177 1.00 95.94 121 ALA A CA 1
ATOM 952 C C . ALA A 1 121 ? 3.072 1.456 -17.576 1.00 95.94 121 ALA A C 1
ATOM 954 O O . ALA A 1 121 ? 2.291 2.091 -18.288 1.00 95.94 121 ALA A O 1
ATOM 955 N N . GLU A 1 122 ? 3.270 1.791 -16.296 1.00 93.56 122 GLU A N 1
ATOM 956 C CA . GLU A 1 122 ? 2.662 2.983 -15.682 1.00 93.56 122 GLU A CA 1
ATOM 957 C C . GLU A 1 122 ? 3.193 4.282 -16.311 1.00 93.56 122 GLU A C 1
ATOM 959 O O . GLU A 1 122 ? 2.408 5.176 -16.638 1.00 93.56 122 GLU A O 1
ATOM 964 N N . LEU A 1 123 ? 4.502 4.365 -16.571 1.00 93.38 123 LEU A N 1
ATOM 965 C CA . LEU A 1 123 ? 5.121 5.500 -17.263 1.00 93.38 123 LEU A CA 1
ATOM 966 C C . LEU A 1 123 ? 4.562 5.687 -18.679 1.00 93.38 123 LEU A C 1
ATOM 968 O O . LEU A 1 123 ? 4.297 6.819 -19.095 1.00 93.38 123 LEU A O 1
ATOM 972 N N . ALA A 1 124 ? 4.317 4.596 -19.408 1.00 94.44 124 ALA A N 1
ATOM 973 C CA . ALA A 1 124 ? 3.733 4.654 -20.746 1.00 94.44 124 ALA A CA 1
ATOM 974 C C . ALA A 1 124 ? 2.330 5.299 -20.756 1.00 94.44 124 ALA A C 1
ATOM 976 O O . ALA A 1 124 ? 1.999 6.036 -21.685 1.00 94.44 124 ALA A O 1
ATOM 977 N N . LYS A 1 125 ? 1.518 5.116 -19.701 1.00 91.56 125 LYS A N 1
ATOM 978 C CA . LYS A 1 125 ? 0.166 5.717 -19.576 1.00 91.56 125 LYS A CA 1
ATOM 979 C C . LYS A 1 125 ? 0.179 7.244 -19.426 1.00 91.56 125 LYS A C 1
ATOM 981 O O . LYS A 1 125 ? -0.849 7.909 -19.629 1.00 91.56 125 LYS A O 1
ATOM 986 N N . ILE A 1 126 ? 1.321 7.805 -19.037 1.00 91.38 126 ILE A N 1
ATOM 987 C CA . ILE A 1 126 ? 1.525 9.246 -18.844 1.00 91.38 126 ILE A CA 1
ATOM 988 C C . ILE A 1 126 ? 2.515 9.846 -19.851 1.00 91.38 126 ILE A C 1
ATOM 990 O O . ILE A 1 126 ? 2.908 11.009 -19.719 1.00 91.38 126 ILE A O 1
ATOM 994 N N . ALA A 1 127 ? 2.908 9.080 -20.871 1.00 89.12 127 ALA A N 1
ATOM 995 C CA . ALA A 1 127 ? 3.750 9.571 -21.950 1.00 89.12 127 ALA A CA 1
ATOM 996 C C . ALA A 1 127 ? 3.082 10.770 -22.650 1.00 89.12 127 ALA A C 1
ATOM 998 O O . ALA A 1 127 ? 1.894 10.744 -22.967 1.00 89.12 127 ALA A O 1
ATOM 999 N N . GLY A 1 128 ? 3.844 11.848 -22.852 1.00 85.62 128 GLY A N 1
ATOM 1000 C CA . GLY A 1 128 ? 3.370 13.067 -23.519 1.00 85.62 128 GLY A CA 1
ATOM 1001 C C . GLY A 1 128 ? 2.496 14.008 -22.679 1.00 85.62 128 GLY A C 1
ATOM 1002 O O . GLY A 1 128 ? 2.111 15.061 -23.178 1.00 85.62 128 GLY A O 1
ATOM 1003 N N . LYS A 1 129 ? 2.193 13.682 -21.416 1.00 89.62 129 LYS A N 1
ATOM 1004 C CA . LYS A 1 129 ? 1.525 14.603 -20.475 1.00 89.62 129 LYS A CA 1
ATOM 1005 C C . LYS A 1 129 ? 2.574 15.409 -19.713 1.00 89.62 129 LYS A C 1
ATOM 1007 O O . LYS A 1 129 ? 3.566 14.828 -19.304 1.00 89.62 129 LYS A O 1
ATOM 1012 N N . ASP A 1 130 ? 2.397 16.705 -19.491 1.00 85.75 130 ASP A N 1
ATOM 1013 C CA . ASP A 1 130 ? 3.368 17.505 -18.719 1.00 85.75 130 ASP A CA 1
ATOM 1014 C C . ASP A 1 130 ? 2.685 18.384 -17.671 1.00 85.75 130 ASP A C 1
ATOM 1016 O O . ASP A 1 130 ? 2.825 19.603 -17.627 1.00 85.75 130 ASP A O 1
ATOM 1020 N N . ASP A 1 131 ? 1.878 17.745 -16.831 1.00 89.88 131 ASP A N 1
ATOM 1021 C CA . ASP A 1 131 ? 1.266 18.384 -15.673 1.00 89.88 131 ASP A CA 1
ATOM 1022 C C . ASP A 1 131 ? 2.039 18.052 -14.378 1.00 89.88 131 ASP A C 1
ATOM 1024 O O . ASP A 1 131 ? 2.765 17.048 -14.313 1.00 89.88 131 ASP A O 1
ATOM 1028 N N . PRO A 1 132 ? 1.890 18.860 -13.311 1.00 87.44 132 PRO A N 1
ATOM 1029 C CA . PRO A 1 132 ? 2.609 18.653 -12.056 1.00 87.44 132 PRO A CA 1
ATOM 1030 C C . PRO A 1 132 ? 2.458 17.255 -11.441 1.00 87.44 132 PRO A C 1
ATOM 1032 O O . PRO A 1 132 ? 3.385 16.798 -10.776 1.00 87.44 132 PRO A O 1
ATOM 1035 N N . SER A 1 133 ? 1.333 16.559 -11.654 1.00 85.12 133 SER A N 1
ATOM 1036 C CA . SER A 1 133 ? 1.130 15.217 -11.094 1.00 85.12 133 SER A CA 1
ATOM 1037 C C . SER A 1 133 ? 2.011 14.178 -11.791 1.00 85.12 133 SER A C 1
ATOM 1039 O O . SER A 1 133 ? 2.683 13.394 -11.121 1.00 85.12 133 SER A O 1
ATOM 1041 N N . THR A 1 134 ? 2.127 14.268 -13.119 1.00 89.69 134 THR A N 1
ATOM 1042 C CA . THR A 1 134 ? 2.973 13.369 -13.922 1.00 89.69 134 THR A CA 1
ATOM 1043 C C . THR A 1 134 ? 4.462 13.548 -13.646 1.00 89.69 134 THR A C 1
ATOM 1045 O O . THR A 1 134 ? 5.224 12.589 -13.749 1.00 89.69 134 THR A O 1
ATOM 1048 N N . ARG A 1 135 ? 4.895 14.748 -13.234 1.00 90.81 135 ARG A N 1
ATOM 1049 C CA . ARG A 1 135 ? 6.276 14.977 -12.781 1.00 90.81 135 ARG A CA 1
ATOM 1050 C C . ARG A 1 135 ? 6.605 14.186 -11.517 1.00 90.81 135 ARG A C 1
ATOM 1052 O O . ARG A 1 135 ? 7.701 13.645 -11.431 1.00 90.81 135 ARG A O 1
ATOM 1059 N N . VAL A 1 136 ? 5.671 14.102 -10.569 1.00 90.62 136 VAL A N 1
ATOM 1060 C CA . VAL A 1 136 ? 5.865 13.324 -9.335 1.00 90.62 136 VAL A CA 1
ATOM 1061 C C . VAL A 1 136 ? 5.867 11.825 -9.629 1.00 90.62 136 VAL A C 1
ATOM 1063 O O . VAL A 1 136 ? 6.741 11.122 -9.138 1.00 90.62 136 VAL A O 1
ATOM 1066 N N . ASP A 1 137 ? 4.950 11.346 -10.478 1.00 92.38 137 ASP A N 1
ATOM 1067 C CA . ASP A 1 137 ? 4.927 9.932 -10.881 1.00 92.38 137 ASP A CA 1
ATOM 1068 C C . ASP A 1 137 ? 6.248 9.524 -11.581 1.00 92.38 137 ASP A C 1
ATOM 1070 O O . ASP A 1 137 ? 6.781 8.444 -11.324 1.00 92.38 137 ASP A O 1
ATOM 1074 N N . ARG A 1 138 ? 6.827 10.402 -12.418 1.00 94.56 138 ARG A N 1
ATOM 1075 C CA . ARG A 1 138 ? 8.152 10.181 -13.036 1.00 94.56 138 ARG A CA 1
ATOM 1076 C C . ARG A 1 138 ? 9.294 10.175 -12.031 1.00 94.56 138 ARG A C 1
ATOM 1078 O O . ARG A 1 138 ? 10.206 9.368 -12.175 1.00 94.56 138 ARG A O 1
ATOM 1085 N N . ASP A 1 139 ? 9.273 11.087 -11.062 1.00 94.88 139 ASP A N 1
ATOM 1086 C CA . ASP A 1 139 ? 10.312 11.171 -10.033 1.00 94.88 139 ASP A CA 1
ATOM 1087 C C . ASP A 1 139 ? 10.392 9.865 -9.233 1.00 94.88 139 ASP A C 1
ATOM 1089 O O . ASP A 1 139 ? 11.461 9.256 -9.159 1.00 94.88 139 ASP A O 1
ATOM 1093 N N . PHE A 1 140 ? 9.243 9.370 -8.758 1.00 96.12 140 PHE A N 1
ATOM 1094 C CA . PHE A 1 140 ? 9.165 8.067 -8.099 1.00 96.12 140 PHE A CA 1
ATOM 1095 C C . PHE A 1 140 ? 9.663 6.941 -9.013 1.00 96.12 140 PHE A C 1
ATOM 1097 O O . PHE A 1 140 ? 10.510 6.144 -8.610 1.00 96.12 140 PHE A O 1
ATOM 1104 N N . ALA A 1 141 ? 9.173 6.873 -10.255 1.00 96.88 141 ALA A N 1
ATOM 1105 C CA . ALA A 1 141 ? 9.555 5.816 -11.187 1.00 96.88 141 ALA A CA 1
ATOM 1106 C C . ALA A 1 141 ? 11.072 5.785 -11.439 1.00 96.88 141 ALA A C 1
ATOM 1108 O O . ALA A 1 141 ? 11.677 4.717 -11.403 1.00 96.88 141 ALA A O 1
ATOM 1109 N N . ASN A 1 142 ? 11.706 6.946 -11.620 1.00 96.62 142 ASN A N 1
ATOM 1110 C CA . ASN A 1 142 ? 13.153 7.046 -11.811 1.00 96.62 142 ASN A CA 1
ATOM 1111 C C . ASN A 1 142 ? 13.928 6.563 -10.578 1.00 96.62 142 ASN A C 1
ATOM 1113 O O . ASN A 1 142 ? 14.863 5.773 -10.713 1.00 96.62 142 ASN A O 1
ATOM 1117 N N . LYS A 1 143 ? 13.525 6.993 -9.374 1.00 97.69 143 LYS A N 1
ATOM 1118 C CA . LYS A 1 143 ? 14.120 6.528 -8.110 1.00 97.69 143 LYS A CA 1
ATOM 1119 C C . LYS A 1 143 ? 13.964 5.018 -7.940 1.00 97.69 143 LYS A C 1
ATOM 1121 O O . LYS A 1 143 ? 14.907 4.338 -7.540 1.00 97.69 143 LYS A O 1
ATOM 1126 N N . PHE A 1 144 ? 12.791 4.484 -8.269 1.00 98.00 144 PHE A N 1
ATOM 1127 C CA . PHE A 1 144 ? 12.485 3.064 -8.143 1.00 98.00 144 PHE A CA 1
ATOM 1128 C C . PHE A 1 144 ? 13.265 2.202 -9.144 1.00 98.00 144 PHE A C 1
ATOM 1130 O O . PHE A 1 144 ? 13.812 1.169 -8.765 1.00 98.00 144 PHE A O 1
ATOM 1137 N N . LEU A 1 145 ? 13.394 2.638 -10.399 1.00 97.50 145 LEU A N 1
ATOM 1138 C CA . LEU A 1 145 ? 14.224 1.952 -11.393 1.00 97.50 145 LEU A CA 1
ATOM 1139 C C . LEU A 1 145 ? 15.707 1.973 -10.991 1.00 97.50 145 LEU A C 1
ATOM 1141 O O . LEU A 1 145 ? 16.356 0.929 -11.011 1.00 97.50 145 LEU A O 1
ATOM 1145 N N . ALA A 1 146 ? 16.217 3.115 -10.516 1.00 96.88 146 ALA A N 1
ATOM 1146 C CA . ALA A 1 146 ? 17.578 3.210 -9.984 1.00 96.88 146 ALA A CA 1
ATOM 1147 C C . ALA A 1 146 ? 17.793 2.298 -8.763 1.00 96.88 146 ALA A C 1
ATOM 1149 O O . ALA A 1 146 ? 18.862 1.707 -8.597 1.00 96.88 146 ALA A O 1
ATOM 1150 N N . TYR A 1 147 ? 16.774 2.150 -7.911 1.00 97.31 147 TYR A N 1
ATOM 1151 C CA . TYR A 1 147 ? 16.798 1.196 -6.808 1.00 97.31 147 TYR A CA 1
ATOM 1152 C C . TYR A 1 147 ? 16.922 -0.248 -7.309 1.00 97.31 147 TYR A C 1
ATOM 1154 O O . TYR A 1 147 ? 17.794 -0.968 -6.823 1.00 97.31 147 TYR A O 1
ATOM 1162 N N . ILE A 1 148 ? 16.094 -0.650 -8.283 1.00 96.75 148 ILE A N 1
ATOM 1163 C CA . ILE A 1 148 ? 16.119 -1.990 -8.895 1.00 96.75 148 ILE A CA 1
ATOM 1164 C C . ILE A 1 148 ? 17.499 -2.303 -9.488 1.00 96.75 148 ILE A C 1
ATOM 1166 O O . ILE A 1 148 ? 18.010 -3.407 -9.290 1.00 96.75 148 ILE A O 1
ATOM 1170 N N . ASP A 1 149 ? 18.112 -1.338 -10.175 1.00 95.50 149 ASP A N 1
ATOM 1171 C CA . ASP A 1 149 ? 19.427 -1.511 -10.802 1.00 95.50 149 ASP A CA 1
ATOM 1172 C C . ASP A 1 149 ? 20.550 -1.645 -9.772 1.00 95.50 149 ASP A C 1
ATOM 1174 O O . ASP A 1 149 ? 21.466 -2.443 -9.946 1.00 95.50 149 ASP A O 1
ATOM 1178 N N . ARG A 1 150 ? 20.459 -0.926 -8.648 1.00 94.06 150 ARG A N 1
ATOM 1179 C CA . ARG A 1 150 ? 21.446 -1.000 -7.561 1.00 94.06 150 ARG A CA 1
ATOM 1180 C C . ARG A 1 150 ? 21.442 -2.341 -6.828 1.00 94.06 150 ARG A C 1
ATOM 1182 O O . ARG A 1 150 ? 22.473 -2.737 -6.294 1.00 94.06 150 ARG A O 1
ATOM 1189 N N . ILE A 1 151 ? 20.293 -3.007 -6.746 1.00 91.75 151 ILE A N 1
ATOM 1190 C CA . ILE A 1 151 ? 20.170 -4.317 -6.088 1.00 91.75 151 ILE A CA 1
ATOM 1191 C C . ILE A 1 151 ? 20.451 -5.485 -7.049 1.00 91.75 151 ILE A C 1
ATOM 1193 O O . ILE A 1 151 ? 20.216 -6.640 -6.690 1.00 91.75 151 ILE A O 1
ATOM 1197 N N . ALA A 1 152 ? 20.922 -5.206 -8.270 1.00 72.69 152 ALA A N 1
ATOM 1198 C CA . ALA A 1 152 ? 21.396 -6.226 -9.192 1.00 72.69 152 ALA A CA 1
ATOM 1199 C C . ALA A 1 152 ? 22.805 -6.721 -8.813 1.00 72.69 152 ALA A C 1
ATOM 1201 O O . ALA A 1 152 ? 23.633 -5.900 -8.422 1.00 72.69 152 ALA A O 1
ATOM 1202 N N . PRO A 1 153 ? 23.072 -8.040 -8.891 1.00 58.44 153 PRO A N 1
ATOM 1203 C CA . PRO A 1 153 ? 24.419 -8.579 -8.721 1.00 58.44 153 PRO A CA 1
ATOM 1204 C C . PRO A 1 153 ? 25.358 -8.163 -9.857 1.00 58.44 153 PRO A C 1
ATOM 1206 O O . PRO A 1 153 ? 24.867 -7.996 -11.000 1.00 58.44 153 PRO A O 1
#